Protein AF-A0A7W2S4P0-F1 (afdb_monomer_lite)

pLDDT: mean 82.67, std 17.8, range [39.72, 96.75]

Foldseek 3Di:
DDPPPPPLVLVVLVVVLVVLVVQLVVCVVVVNVVSNVVSVVVSVVSVVVSVVSVDDPPPDD

Secondary structure (DSSP, 8-state):
---TT---HHHHHHHHHHHHHHHHHHHHHTT-HHHHHHHHHHHHHHHHHHHHHS-SS----

Structure (mmCIF, N/CA/C/O backbone):
data_AF-A0A7W2S4P0-F1
#
_entry.id   AF-A0A7W2S4P0-F1
#
loop_
_atom_site.group_PDB
_atom_site.id
_atom_site.type_symbol
_atom_site.label_atom_id
_atom_site.label_alt_id
_atom_site.label_comp_id
_atom_site.label_asym_id
_atom_site.label_entity_id
_atom_site.label_seq_id
_atom_site.pdbx_PDB_ins_code
_atom_site.Cart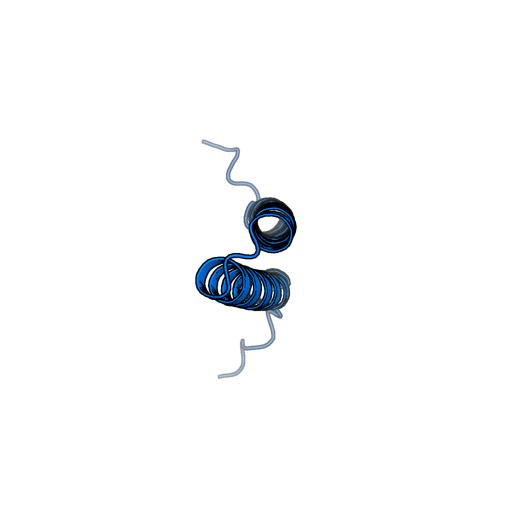n_x
_atom_site.Cartn_y
_atom_site.Cartn_z
_atom_site.occupancy
_atom_site.B_iso_or_equiv
_atom_site.auth_seq_id
_atom_site.auth_comp_id
_atom_site.auth_asym_id
_atom_site.auth_atom_id
_atom_site.pdbx_PDB_model_num
ATOM 1 N N . MET A 1 1 ? -1.937 5.089 33.190 1.00 48.72 1 MET A N 1
ATOM 2 C CA . MET A 1 1 ? -1.098 4.636 32.051 1.00 48.72 1 MET A CA 1
ATOM 3 C C . MET A 1 1 ? -1.575 3.252 31.610 1.00 48.72 1 MET A C 1
ATOM 5 O O . MET A 1 1 ? -2.032 2.533 32.478 1.00 48.72 1 MET A O 1
ATOM 9 N N . PHE A 1 2 ? -1.455 2.887 30.326 1.00 53.56 2 PHE A N 1
ATOM 10 C CA . PHE A 1 2 ? -1.945 1.642 29.677 1.00 53.56 2 PHE A CA 1
ATOM 11 C C . PHE A 1 2 ? -3.406 1.639 29.195 1.00 53.56 2 PHE A C 1
ATOM 13 O O . PHE A 1 2 ? -4.235 0.870 29.659 1.00 53.56 2 PHE A O 1
ATOM 20 N N . SER A 1 3 ? -3.689 2.451 28.171 1.00 51.59 3 SER A N 1
ATOM 21 C CA . SER A 1 3 ? -4.861 2.263 27.290 1.00 51.59 3 SER A CA 1
ATOM 22 C C . SER A 1 3 ? -4.446 1.823 25.868 1.00 51.59 3 SER A C 1
ATOM 24 O O . SER A 1 3 ? -5.161 2.036 24.896 1.00 51.59 3 SER A O 1
ATOM 26 N N . LEU A 1 4 ? -3.256 1.219 25.725 1.00 58.19 4 LEU A N 1
ATOM 27 C CA . LEU A 1 4 ? -2.595 0.947 24.435 1.00 58.19 4 LEU A CA 1
ATOM 28 C C . LEU A 1 4 ? -3.055 -0.340 23.718 1.00 58.19 4 LEU A C 1
ATOM 30 O O . LEU A 1 4 ? -2.456 -0.718 22.718 1.00 58.19 4 LEU A O 1
ATOM 34 N N . PHE A 1 5 ? -4.122 -1.001 24.177 1.00 54.50 5 PHE A N 1
ATOM 35 C CA . PHE A 1 5 ? -4.638 -2.231 23.555 1.00 54.50 5 PHE A CA 1
ATOM 36 C C . PHE A 1 5 ? -5.941 -2.044 22.775 1.00 54.50 5 PHE A C 1
ATOM 38 O O . PHE A 1 5 ? -6.657 -3.009 22.514 1.00 54.50 5 PHE A O 1
ATOM 45 N N . LYS A 1 6 ? -6.232 -0.827 22.306 1.00 56.53 6 LYS A N 1
ATOM 46 C CA . LYS A 1 6 ? -7.057 -0.709 21.101 1.00 56.53 6 LYS A CA 1
ATOM 47 C C . LYS A 1 6 ? -6.157 -1.076 19.927 1.00 56.53 6 LYS A C 1
ATOM 49 O O . LYS A 1 6 ? -5.472 -0.233 19.362 1.00 56.53 6 LYS A O 1
ATOM 54 N N . GLN A 1 7 ? -6.064 -2.375 19.638 1.00 58.88 7 GLN A N 1
ATOM 55 C CA . GLN A 1 7 ? -5.472 -2.857 18.398 1.00 58.88 7 GLN A CA 1
ATOM 56 C C . GLN A 1 7 ? -6.386 -2.367 17.280 1.00 58.88 7 GLN A C 1
ATOM 58 O O . GLN A 1 7 ? -7.305 -3.080 16.893 1.00 58.88 7 GLN A O 1
ATOM 63 N N . ASP A 1 8 ? -6.168 -1.137 16.818 1.00 68.56 8 ASP A N 1
ATOM 64 C CA . ASP A 1 8 ? -6.910 -0.576 15.702 1.00 68.56 8 ASP A CA 1
ATOM 65 C C . ASP A 1 8 ? -6.686 -1.515 14.509 1.00 68.56 8 ASP A C 1
ATOM 67 O O . ASP A 1 8 ? -5.562 -1.611 13.998 1.00 68.56 8 ASP A O 1
ATOM 71 N N . PRO A 1 9 ? -7.706 -2.284 14.080 1.00 72.50 9 PRO A N 1
ATOM 72 C CA . PRO A 1 9 ? -7.551 -3.253 12.995 1.00 72.50 9 PRO A CA 1
ATOM 73 C C . PRO A 1 9 ? -7.167 -2.547 11.685 1.00 72.50 9 PRO A C 1
ATOM 75 O O . PRO A 1 9 ? -6.552 -3.143 10.801 1.00 72.50 9 PRO A O 1
ATOM 78 N N . THR A 1 10 ? -7.450 -1.246 11.611 1.00 80.56 10 THR A N 1
ATOM 79 C CA . THR A 1 10 ? -7.041 -0.318 10.559 1.00 80.56 10 THR A CA 1
ATOM 80 C C . THR A 1 10 ? -5.532 -0.097 10.521 1.00 80.56 10 THR A C 1
ATOM 82 O O . THR A 1 10 ? -4.992 0.060 9.436 1.00 80.56 10 THR A O 1
ATOM 85 N N . LYS A 1 11 ? -4.803 -0.178 11.644 1.00 84.31 11 LYS A N 1
ATOM 86 C CA . LYS A 1 11 ? -3.344 0.035 11.678 1.00 84.31 11 LYS A CA 1
ATOM 87 C C . LYS A 1 11 ? -2.580 -1.022 10.878 1.00 84.31 11 LYS A C 1
ATOM 89 O O . LYS A 1 11 ? -1.626 -0.694 10.180 1.00 84.31 11 LYS A O 1
ATOM 94 N N . LYS A 1 12 ? -3.018 -2.287 10.943 1.00 86.94 12 LYS A N 1
ATOM 95 C CA . LYS A 1 12 ? -2.443 -3.369 10.122 1.00 86.94 12 LYS A CA 1
ATOM 96 C C . LYS A 1 12 ? -2.716 -3.141 8.636 1.00 86.94 12 LYS A C 1
ATOM 98 O O . LYS A 1 12 ? -1.820 -3.314 7.822 1.00 86.94 12 LYS A O 1
ATOM 103 N N . LEU A 1 13 ? -3.934 -2.717 8.301 1.00 89.38 13 LEU A N 1
ATOM 104 C CA . LEU A 1 13 ? -4.319 -2.430 6.922 1.00 89.38 13 LEU A CA 1
ATOM 105 C C . LEU A 1 13 ? -3.611 -1.190 6.367 1.00 89.38 13 LEU A C 1
ATOM 107 O O . LEU A 1 13 ? -3.200 -1.217 5.216 1.00 89.38 13 LEU A O 1
ATOM 111 N N . ASN A 1 14 ? -3.416 -0.144 7.172 1.00 89.25 14 ASN A N 1
ATOM 112 C CA . ASN A 1 14 ? -2.655 1.047 6.790 1.00 89.25 14 ASN A CA 1
ATOM 113 C C . ASN A 1 14 ? -1.215 0.680 6.433 1.00 89.25 14 ASN A C 1
ATOM 115 O O . ASN A 1 14 ? -0.735 1.082 5.381 1.00 89.25 14 ASN A O 1
ATOM 119 N N . LYS A 1 15 ? -0.576 -0.179 7.235 1.00 92.56 15 LYS A N 1
ATOM 120 C CA . LYS A 1 15 ? 0.756 -0.692 6.905 1.00 92.56 15 LYS A CA 1
ATOM 121 C C . LYS A 1 15 ? 0.763 -1.456 5.575 1.00 92.56 15 LYS A C 1
ATOM 123 O O . LYS A 1 15 ? 1.564 -1.157 4.704 1.00 92.56 15 LYS A O 1
ATOM 128 N N . SER A 1 16 ? -0.183 -2.377 5.365 1.00 92.56 16 SER A N 1
ATOM 129 C CA . SER A 1 16 ? -0.281 -3.094 4.084 1.00 92.56 16 SER A CA 1
ATOM 130 C C . SER A 1 16 ? -0.584 -2.178 2.891 1.00 92.56 16 SER A C 1
ATOM 132 O O . SER A 1 16 ? -0.167 -2.473 1.777 1.00 92.56 16 SER A O 1
ATOM 134 N N . TYR A 1 17 ? -1.322 -1.086 3.100 1.00 94.81 17 TYR A N 1
ATOM 135 C CA . TYR A 1 17 ? -1.567 -0.071 2.078 1.00 94.81 17 TYR A CA 1
ATOM 136 C C . TYR A 1 17 ? -0.274 0.658 1.694 1.00 94.81 17 TYR A C 1
ATOM 138 O O . TYR A 1 17 ? 0.007 0.804 0.506 1.00 94.81 17 TYR A O 1
ATOM 146 N N . GLU A 1 18 ? 0.516 1.071 2.687 1.00 94.56 18 GLU A N 1
ATOM 147 C CA . GLU A 1 18 ? 1.818 1.719 2.491 1.00 94.56 18 GLU A CA 1
ATOM 148 C C . GLU A 1 18 ? 2.796 0.795 1.755 1.00 94.56 18 GLU A C 1
ATOM 150 O O . GLU A 1 18 ? 3.357 1.204 0.738 1.00 94.56 18 GLU A O 1
ATOM 155 N N . ASP A 1 19 ? 2.901 -0.471 2.172 1.00 96.00 19 ASP A N 1
ATOM 156 C CA . ASP A 1 19 ? 3.771 -1.472 1.534 1.00 96.00 19 ASP A CA 1
ATOM 157 C C . ASP A 1 19 ? 3.430 -1.655 0.032 1.00 96.00 19 ASP A C 1
ATOM 159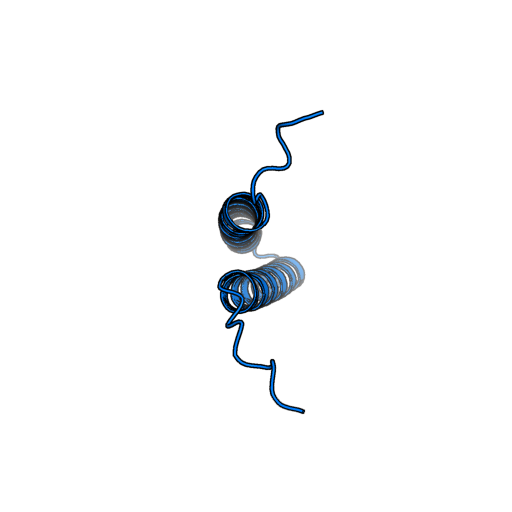 O O . ASP A 1 19 ? 4.307 -1.792 -0.831 1.00 96.00 19 ASP A O 1
ATOM 163 N N . LYS A 1 20 ? 2.133 -1.639 -0.315 1.00 95.88 20 LYS A N 1
ATOM 164 C CA . LYS A 1 20 ? 1.668 -1.745 -1.711 1.00 95.88 20 LYS A CA 1
ATOM 165 C C . LYS A 1 20 ? 1.929 -0.477 -2.512 1.00 95.88 20 LYS A C 1
ATOM 167 O O . LYS A 1 20 ? 2.285 -0.569 -3.686 1.00 95.88 20 LYS A O 1
ATOM 172 N N . LEU A 1 21 ? 1.800 0.692 -1.890 1.00 95.19 21 LEU A N 1
ATOM 173 C CA . LEU A 1 21 ? 2.148 1.967 -2.516 1.00 95.19 21 LEU A CA 1
ATOM 174 C C . LEU A 1 21 ? 3.642 2.053 -2.82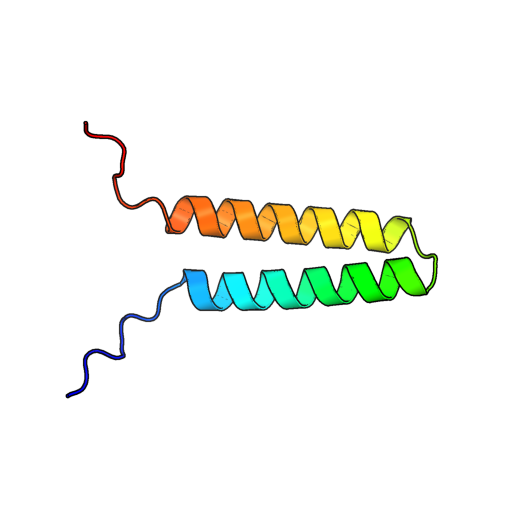9 1.00 95.19 21 LEU A C 1
ATOM 176 O O . LEU A 1 21 ? 4.011 2.478 -3.922 1.00 95.19 21 LEU A O 1
ATOM 180 N N . GLU A 1 22 ? 4.495 1.610 -1.909 1.00 96.00 22 GLU A N 1
ATOM 181 C CA . GLU A 1 22 ? 5.940 1.555 -2.130 1.00 96.00 22 GLU A CA 1
ATOM 182 C C . GLU A 1 22 ? 6.284 0.606 -3.287 1.00 96.00 22 GLU A C 1
ATOM 184 O O . GLU A 1 22 ? 7.044 0.969 -4.188 1.00 96.00 22 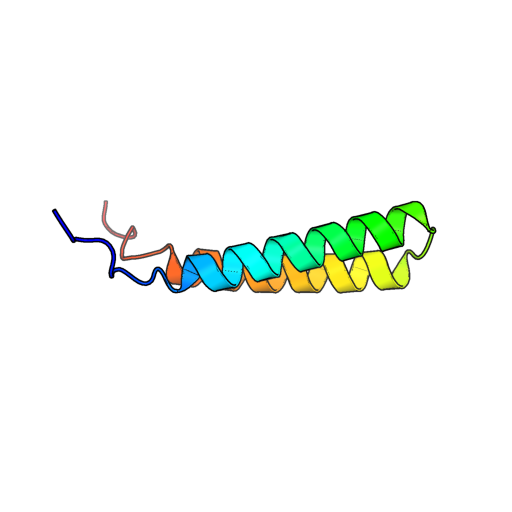GLU A O 1
ATOM 189 N N . SER A 1 23 ? 5.632 -0.560 -3.338 1.00 95.75 23 SER A N 1
ATOM 190 C CA . SER A 1 23 ? 5.758 -1.505 -4.457 1.00 95.75 23 SER A CA 1
ATOM 191 C C . SER A 1 23 ? 5.331 -0.878 -5.790 1.00 95.75 23 SER A C 1
ATOM 193 O O . SER A 1 23 ? 6.024 -1.031 -6.797 1.00 95.75 23 SER A O 1
ATOM 195 N N . ALA A 1 24 ? 4.236 -0.111 -5.798 1.00 96.44 24 ALA A N 1
ATOM 196 C CA . ALA A 1 24 ? 3.776 0.621 -6.975 1.00 96.44 24 ALA A CA 1
ATOM 197 C C . ALA A 1 24 ? 4.798 1.678 -7.426 1.00 96.44 24 ALA A C 1
ATOM 199 O O . ALA A 1 24 ? 5.098 1.773 -8.614 1.00 96.44 24 ALA A O 1
ATOM 200 N N . ILE A 1 25 ? 5.384 2.440 -6.499 1.00 95.06 25 ILE A N 1
ATOM 201 C CA . ILE A 1 25 ? 6.410 3.446 -6.816 1.00 95.06 25 ILE A CA 1
ATOM 202 C C . ILE A 1 25 ? 7.662 2.775 -7.393 1.00 95.06 25 ILE A C 1
ATOM 204 O O . ILE A 1 25 ? 8.212 3.250 -8.388 1.00 95.06 25 ILE A O 1
ATOM 208 N N . CYS A 1 26 ? 8.095 1.651 -6.822 1.00 96.50 26 CYS A N 1
ATOM 209 C CA . CYS A 1 26 ? 9.194 0.856 -7.367 1.00 96.50 26 CYS A CA 1
ATOM 210 C C . CYS A 1 26 ? 8.885 0.356 -8.787 1.00 96.50 26 CYS A C 1
ATOM 212 O O . CYS A 1 26 ? 9.721 0.507 -9.680 1.00 96.50 26 CYS A O 1
ATOM 214 N N . ALA A 1 27 ? 7.677 -0.161 -9.027 1.00 96.44 27 ALA A N 1
ATOM 215 C CA . ALA A 1 27 ? 7.235 -0.587 -10.354 1.00 96.44 27 ALA A CA 1
ATOM 216 C C . ALA A 1 27 ? 7.210 0.580 -11.356 1.00 96.44 27 ALA A C 1
ATOM 218 O O . ALA A 1 27 ? 7.733 0.448 -12.462 1.00 96.44 27 ALA A O 1
ATOM 219 N N . GLN A 1 28 ? 6.697 1.746 -10.951 1.00 93.38 28 GLN A N 1
ATOM 220 C CA . GLN A 1 28 ? 6.669 2.954 -11.777 1.00 93.38 28 GLN A CA 1
ATOM 221 C C . GLN A 1 28 ? 8.080 3.424 -12.150 1.00 93.38 28 GLN A C 1
ATOM 223 O O . GLN A 1 28 ? 8.338 3.706 -13.319 1.00 93.38 28 GLN A O 1
ATOM 228 N N . LYS A 1 29 ? 9.009 3.471 -11.186 1.00 95.69 29 LYS A N 1
ATOM 229 C CA . LYS A 1 29 ? 10.410 3.865 -11.427 1.00 95.69 29 LYS A CA 1
ATOM 230 C C . LYS A 1 29 ? 11.135 2.907 -12.370 1.00 95.69 29 LYS A C 1
ATOM 232 O O . LYS A 1 29 ? 11.976 3.346 -13.146 1.00 95.69 29 LYS A O 1
ATOM 237 N N . ASN A 1 30 ? 10.786 1.625 -12.318 1.00 94.00 30 ASN A N 1
ATOM 238 C CA . ASN A 1 30 ? 11.323 0.605 -13.215 1.00 94.00 30 ASN A CA 1
ATOM 239 C C . ASN A 1 30 ? 10.604 0.570 -14.578 1.00 94.00 30 ASN A C 1
ATOM 241 O O . ASN A 1 30 ? 10.991 -0.208 -15.445 1.00 94.00 30 ASN A O 1
ATOM 245 N N . GLY A 1 31 ? 9.562 1.387 -14.778 1.00 94.25 31 GLY A N 1
ATOM 246 C CA . GLY A 1 31 ? 8.77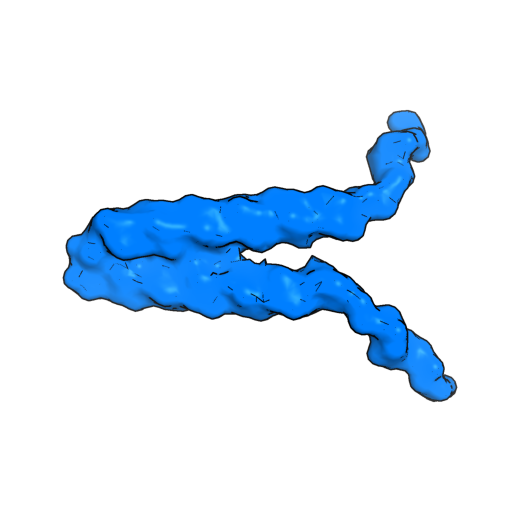1 1.418 -16.009 1.00 94.25 31 GLY A CA 1
ATOM 247 C C . GLY A 1 31 ? 7.800 0.243 -16.172 1.00 94.25 31 GLY A C 1
ATOM 248 O O . GLY A 1 31 ? 7.269 0.042 -17.263 1.00 94.25 31 GLY A O 1
ATOM 249 N N . ASN A 1 32 ? 7.538 -0.534 -15.116 1.00 95.00 32 ASN A N 1
ATOM 250 C CA . ASN A 1 32 ? 6.574 -1.629 -15.157 1.00 95.00 32 ASN A CA 1
ATOM 251 C C . ASN A 1 32 ? 5.156 -1.116 -14.861 1.00 95.00 32 ASN A C 1
ATOM 253 O O . ASN A 1 32 ? 4.699 -1.069 -13.718 1.00 95.00 32 ASN A O 1
ATOM 257 N N . ILE A 1 33 ? 4.465 -0.710 -15.925 1.00 93.19 33 ILE A N 1
ATOM 258 C CA . ILE A 1 33 ? 3.123 -0.115 -15.856 1.00 93.19 33 ILE A CA 1
ATOM 259 C C . ILE A 1 33 ? 2.069 -1.142 -15.414 1.00 93.19 33 ILE A C 1
ATOM 261 O O . ILE A 1 33 ? 1.143 -0.789 -14.684 1.00 93.19 33 ILE A O 1
ATOM 265 N N . ASN A 1 34 ? 2.222 -2.409 -15.814 1.00 94.88 34 ASN A N 1
ATOM 266 C CA . ASN A 1 34 ? 1.294 -3.480 -15.444 1.00 94.88 34 ASN A CA 1
ATOM 267 C C . ASN A 1 34 ? 1.311 -3.703 -13.928 1.00 94.88 34 ASN A C 1
ATOM 269 O O . ASN A 1 34 ? 0.267 -3.647 -13.277 1.00 94.88 34 ASN A O 1
ATOM 273 N N . ASP A 1 35 ? 2.511 -3.862 -13.366 1.00 95.25 35 ASP A N 1
ATOM 274 C CA . ASP A 1 35 ? 2.699 -4.035 -11.926 1.00 95.25 35 ASP A CA 1
ATOM 275 C C . ASP A 1 35 ? 2.258 -2.786 -11.157 1.00 95.25 35 ASP A C 1
ATOM 277 O O . ASP A 1 35 ? 1.607 -2.898 -10.121 1.00 95.25 35 ASP A O 1
ATOM 281 N N . PHE A 1 36 ? 2.545 -1.585 -11.675 1.00 95.81 36 PHE A N 1
ATOM 282 C CA . PHE A 1 36 ? 2.063 -0.340 -11.075 1.00 95.81 36 PHE A CA 1
ATOM 283 C C . PHE A 1 36 ? 0.536 -0.329 -10.959 1.00 95.81 36 PHE A C 1
ATOM 285 O O . PHE A 1 36 ? 0.027 -0.054 -9.871 1.00 95.81 36 PHE A O 1
ATOM 292 N N . SER A 1 37 ? -0.182 -0.652 -12.043 1.00 95.94 37 SER A N 1
ATOM 293 C CA . SER A 1 37 ? -1.651 -0.698 -12.062 1.00 95.94 37 SER A CA 1
ATOM 294 C C . SER A 1 37 ? -2.184 -1.726 -11.066 1.00 95.94 37 SER A C 1
ATOM 296 O O . SER A 1 37 ? -3.074 -1.423 -10.275 1.00 95.94 37 SER A O 1
ATOM 298 N N . MET A 1 38 ? -1.589 -2.920 -11.042 1.00 96.38 38 MET A N 1
ATOM 299 C CA . MET A 1 38 ? -1.971 -3.985 -10.115 1.00 96.38 38 MET A CA 1
ATOM 300 C C . MET A 1 38 ? -1.758 -3.568 -8.650 1.00 96.38 38 MET A C 1
ATOM 302 O O . MET A 1 38 ? -2.671 -3.670 -7.828 1.00 96.38 38 MET A O 1
ATOM 306 N N . PHE A 1 39 ? -0.582 -3.036 -8.308 1.00 96.75 39 PHE A N 1
ATOM 307 C CA . PHE A 1 39 ? -0.277 -2.614 -6.940 1.00 96.75 39 PHE A CA 1
ATOM 308 C C . PHE A 1 39 ? -1.113 -1.413 -6.490 1.00 96.75 39 PHE A C 1
ATOM 310 O O . PHE A 1 39 ? -1.530 -1.361 -5.329 1.00 96.75 39 PHE A O 1
ATOM 317 N N . THR A 1 40 ? -1.412 -0.469 -7.388 1.00 94.94 40 THR A N 1
ATOM 318 C CA . THR A 1 40 ? -2.321 0.642 -7.063 1.00 94.94 40 THR A CA 1
ATOM 319 C C . THR A 1 40 ? -3.758 0.169 -6.864 1.00 94.94 40 THR A C 1
ATOM 321 O O . THR A 1 40 ? -4.399 0.618 -5.912 1.00 94.94 40 THR A O 1
ATOM 324 N N . GLU A 1 41 ? -4.267 -0.767 -7.667 1.00 96.38 41 GLU A N 1
ATOM 325 C CA . GLU A 1 41 ? -5.587 -1.373 -7.444 1.00 96.38 41 GLU A CA 1
ATOM 326 C C . GLU A 1 41 ? -5.670 -2.106 -6.099 1.00 96.38 41 GLU A C 1
ATOM 328 O O . GLU A 1 41 ? -6.637 -1.938 -5.344 1.00 96.38 41 GLU A O 1
ATOM 333 N N . GLU A 1 42 ? -4.639 -2.876 -5.750 1.00 95.12 42 GLU A N 1
ATOM 334 C CA . GLU A 1 42 ? -4.549 -3.537 -4.449 1.00 95.12 42 GLU A CA 1
ATOM 335 C C . GLU A 1 42 ? -4.541 -2.528 -3.296 1.00 95.12 42 GLU A C 1
ATOM 337 O O . GLU A 1 42 ? -5.301 -2.684 -2.333 1.00 95.12 42 GLU A O 1
ATOM 342 N N . ALA A 1 43 ? -3.753 -1.457 -3.409 1.00 95.75 43 ALA A N 1
ATOM 343 C CA . ALA A 1 43 ? -3.726 -0.382 -2.425 1.00 95.75 43 ALA A CA 1
ATOM 344 C C . ALA A 1 43 ? -5.116 0.272 -2.281 1.00 95.75 43 ALA A C 1
ATOM 346 O O . ALA A 1 43 ? -5.624 0.437 -1.168 1.00 95.75 43 ALA A O 1
ATOM 347 N N . LEU A 1 44 ? -5.804 0.567 -3.387 1.00 94.56 44 LEU A N 1
ATOM 348 C CA . LEU A 1 44 ? -7.167 1.110 -3.358 1.00 94.56 44 LEU A CA 1
ATOM 349 C C . LEU A 1 44 ? -8.157 0.160 -2.671 1.00 94.56 44 LEU A C 1
ATOM 351 O O . LEU A 1 44 ? -9.007 0.609 -1.897 1.00 94.56 44 LEU A O 1
ATOM 355 N N . ASN A 1 45 ? -8.035 -1.148 -2.891 1.00 95.31 45 ASN A N 1
ATOM 356 C CA . ASN A 1 45 ? -8.864 -2.145 -2.217 1.00 95.31 45 ASN A CA 1
ATOM 357 C C . ASN A 1 45 ? -8.607 -2.187 -0.706 1.00 95.31 45 ASN A C 1
ATOM 359 O O . ASN A 1 45 ? -9.557 -2.276 0.077 1.00 95.31 45 ASN A O 1
ATOM 363 N N . ILE A 1 46 ? -7.350 -2.073 -0.272 1.00 92.69 46 ILE A N 1
ATOM 364 C CA . ILE A 1 46 ? -7.005 -1.987 1.153 1.00 92.69 46 ILE A CA 1
ATOM 365 C C . ILE A 1 46 ? -7.561 -0.689 1.753 1.00 92.69 46 ILE A C 1
ATOM 367 O O . ILE A 1 46 ? -8.192 -0.729 2.810 1.00 92.69 46 ILE A O 1
ATOM 371 N N . ARG A 1 47 ? -7.444 0.442 1.049 1.00 90.81 47 ARG A N 1
ATOM 372 C CA . ARG A 1 47 ? -8.009 1.735 1.468 1.00 90.81 47 ARG A CA 1
ATOM 373 C C . ARG A 1 47 ? -9.529 1.692 1.620 1.00 90.81 47 ARG A C 1
ATOM 375 O O . ARG A 1 47 ? -10.052 2.233 2.591 1.00 90.81 47 ARG A O 1
ATOM 382 N N . LYS A 1 48 ? -10.245 1.004 0.727 1.00 92.69 48 LYS A N 1
ATOM 383 C CA . LYS A 1 48 ? -11.694 0.770 0.871 1.00 92.69 48 LYS A CA 1
ATOM 384 C C . LYS A 1 48 ? -12.016 -0.034 2.134 1.00 92.69 48 LYS A C 1
ATOM 386 O O . LYS A 1 48 ? -12.959 0.307 2.845 1.00 92.69 48 LYS A O 1
ATOM 391 N N . LYS A 1 49 ? -11.220 -1.064 2.451 1.00 89.56 49 LYS A N 1
ATOM 392 C CA . LYS A 1 49 ? -11.368 -1.846 3.693 1.00 89.56 49 LYS A CA 1
ATOM 393 C C . LYS A 1 49 ? -11.099 -0.993 4.932 1.00 89.56 49 LYS A C 1
ATOM 395 O O . LYS A 1 49 ? -11.856 -1.079 5.893 1.00 89.56 49 LYS A O 1
ATOM 400 N N . ILE A 1 50 ? -10.074 -0.139 4.894 1.00 88.19 50 ILE A N 1
ATOM 401 C CA . ILE A 1 50 ? -9.787 0.824 5.965 1.00 88.19 50 ILE A CA 1
ATOM 402 C C . ILE A 1 50 ? -10.977 1.764 6.152 1.00 88.19 50 ILE A C 1
ATOM 404 O O . ILE A 1 50 ? -11.493 1.846 7.256 1.00 88.19 50 ILE A O 1
ATOM 408 N N . GLN A 1 51 ? -11.489 2.384 5.085 1.00 86.81 51 GLN A N 1
ATOM 409 C CA . GLN A 1 51 ? -12.651 3.280 5.162 1.00 86.81 51 GLN A CA 1
ATOM 410 C C . GLN A 1 51 ? -13.914 2.595 5.699 1.00 86.81 51 GLN A C 1
ATOM 412 O O . GLN A 1 51 ? -14.705 3.228 6.397 1.00 86.81 51 GLN A O 1
ATOM 417 N N . ALA A 1 52 ? -14.119 1.314 5.385 1.00 87.31 52 ALA A N 1
ATOM 418 C CA . ALA A 1 52 ? -15.232 0.539 5.925 1.00 87.31 52 ALA A CA 1
ATOM 419 C C . ALA A 1 52 ? -15.100 0.312 7.442 1.00 87.31 52 ALA A C 1
ATOM 421 O O . ALA A 1 52 ? -16.104 0.323 8.148 1.00 87.31 52 ALA A O 1
ATOM 422 N N . LEU A 1 53 ? -13.873 0.155 7.946 1.00 82.94 53 LEU A N 1
ATOM 423 C CA . LEU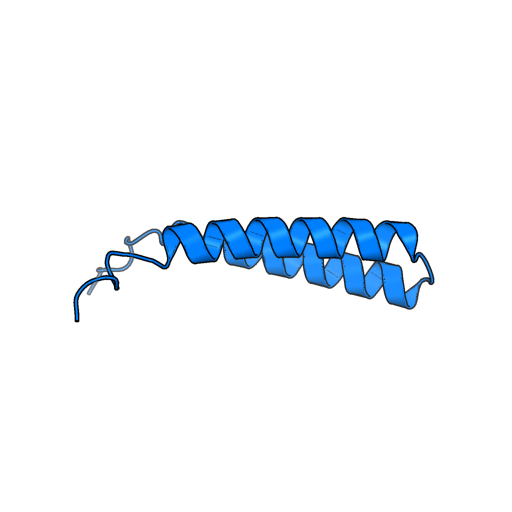 A 1 53 ? -13.576 -0.033 9.371 1.00 82.94 53 LEU A CA 1
ATOM 424 C C . LEU A 1 53 ? -13.489 1.295 10.145 1.00 82.94 53 LEU A C 1
ATOM 426 O O . LEU A 1 53 ? -13.885 1.357 11.305 1.00 82.94 53 LEU A O 1
ATOM 430 N N . GLU A 1 54 ? -13.010 2.362 9.503 1.00 77.12 54 GLU A N 1
ATOM 431 C CA . GLU A 1 54 ? -12.932 3.733 10.033 1.00 77.12 54 GLU A CA 1
ATOM 432 C C . GLU A 1 54 ? -14.268 4.479 10.001 1.00 77.12 54 GLU A C 1
ATOM 434 O O . GLU A 1 54 ? -14.351 5.602 10.498 1.00 77.12 54 GLU A O 1
ATOM 439 N N . LYS A 1 55 ? -15.328 3.878 9.452 1.00 68.69 55 LYS A N 1
ATOM 440 C CA . LYS A 1 55 ? -16.708 4.330 9.650 1.00 68.69 55 LYS A CA 1
ATOM 441 C C . LYS A 1 55 ? -17.346 3.613 10.854 1.00 68.69 55 LYS A C 1
ATOM 443 O O . LYS A 1 55 ? -18.208 2.758 10.652 1.00 68.69 55 LYS A O 1
ATOM 448 N N . PRO A 1 56 ? -17.065 3.987 12.116 1.00 55.59 56 PRO A N 1
ATOM 449 C CA . PRO A 1 56 ? -18.044 3.788 13.164 1.00 55.59 56 PRO A CA 1
ATOM 450 C C . PRO A 1 56 ? -19.108 4.877 12.981 1.00 55.59 56 PRO A C 1
ATOM 452 O O . PRO A 1 56 ? -18.835 6.053 13.193 1.00 55.59 56 PRO A O 1
ATOM 455 N N . ALA A 1 57 ? -20.311 4.512 12.537 1.00 52.62 57 ALA A N 1
ATOM 456 C CA . ALA A 1 57 ? -21.529 5.278 12.819 1.00 52.62 57 ALA A CA 1
ATOM 457 C C . ALA A 1 57 ? -21.490 6.821 12.608 1.00 52.62 57 ALA A C 1
ATOM 459 O O . ALA A 1 57 ? -22.140 7.548 13.348 1.00 52.62 57 ALA A O 1
ATOM 460 N N . LYS A 1 58 ? -20.800 7.359 11.587 1.00 47.97 58 LYS A N 1
ATOM 461 C CA . LYS A 1 58 ? -20.941 8.782 11.177 1.00 47.97 58 LYS A CA 1
ATOM 462 C C . LYS A 1 58 ? -22.107 9.019 10.201 1.00 47.97 58 LYS A C 1
ATOM 464 O O . LYS A 1 58 ? -22.112 9.982 9.446 1.00 47.97 58 LYS A O 1
ATOM 469 N N . LEU A 1 59 ? -23.096 8.129 10.217 1.00 44.22 59 LEU A N 1
ATOM 470 C CA . LEU A 1 59 ? -24.434 8.346 9.667 1.00 44.22 59 LEU A CA 1
ATOM 471 C C . LEU A 1 59 ? -25.371 8.540 10.858 1.00 44.22 59 LEU A C 1
ATOM 473 O O . LEU A 1 59 ? -26.001 7.588 11.308 1.00 44.22 59 LEU A O 1
ATOM 477 N N . LYS A 1 60 ? -25.360 9.750 11.416 1.00 42.19 60 LYS A N 1
ATOM 478 C CA . LYS A 1 60 ? -26.435 10.355 12.216 1.00 42.19 60 LYS A CA 1
ATOM 479 C C . LYS A 1 60 ? -26.021 11.791 12.545 1.00 42.19 60 LYS A C 1
ATOM 481 O O . LYS A 1 60 ? -25.416 12.049 13.581 1.00 42.19 60 LYS A O 1
ATOM 486 N N . ALA A 1 61 ? -26.305 12.686 11.611 1.00 39.72 61 ALA A N 1
ATOM 487 C CA . ALA A 1 61 ? -26.694 14.070 11.848 1.00 39.72 61 ALA A CA 1
ATOM 488 C C . ALA A 1 61 ? -27.437 14.525 10.592 1.00 39.72 61 ALA A C 1
ATOM 490 O O . ALA A 1 61 ? -26.861 14.329 9.498 1.00 39.72 61 ALA A O 1
#

Radius of gyration: 15.34 Å; chains: 1; bounding box: 38×18×48 Å

Sequence (61 aa):
MFSLFKQDPTKKLNKSYEDKLESAICAQKNGNINDFSMFTEEALNIRKKIQALEKPAKLKA